Protein AF-A0A8D8RKQ0-F1 (afdb_monomer_lite)

Radius of gyration: 30.38 Å; chains: 1; bounding box: 64×42×93 Å

pLDDT: mean 73.01, std 16.48, range [39.0, 96.25]

Secondary structure (DSSP, 8-state):
--PPPPP-----PPPPPTTS--SS-------PPP-GGG--SHHHHHS--SSSS---EEETTTTEEE-SSSTTHHHHHHTTHHHH-B-SGGGTTT-S--------------SS-------HHHHHHHHHHHHHHHHHHHHHHHHHHHHTTTSSSSS--

Structure (mmCIF, N/CA/C/O backbone):
data_AF-A0A8D8RKQ0-F1
#
_entry.id   AF-A0A8D8RKQ0-F1
#
loop_
_atom_site.group_PDB
_atom_site.id
_atom_site.type_symbol
_atom_site.label_atom_id
_atom_site.label_alt_id
_atom_site.label_comp_id
_atom_site.label_asym_id
_atom_site.label_entity_id
_atom_site.label_seq_id
_atom_site.pdbx_PDB_ins_code
_atom_site.Cartn_x
_atom_site.Cartn_y
_atom_site.Cartn_z
_atom_site.occupancy
_atom_site.B_iso_or_equiv
_atom_site.auth_seq_id
_atom_site.auth_comp_id
_atom_site.auth_asym_id
_atom_site.auth_atom_id
_atom_site.pdbx_PDB_model_num
ATOM 1 N N . MET A 1 1 ? 1.746 21.746 -13.257 1.00 39.00 1 MET A N 1
ATOM 2 C CA . MET A 1 1 ? 1.370 20.745 -12.238 1.00 39.00 1 MET A CA 1
ATOM 3 C C . MET A 1 1 ? 2.654 20.321 -11.544 1.00 39.00 1 MET A C 1
ATOM 5 O O . MET A 1 1 ? 3.450 19.629 -12.160 1.00 39.00 1 MET A O 1
ATOM 9 N N . ASN A 1 2 ? 2.920 20.821 -10.335 1.00 51.00 2 ASN A N 1
ATOM 10 C CA . ASN A 1 2 ? 4.120 20.444 -9.582 1.00 51.00 2 ASN A CA 1
ATOM 11 C C . ASN A 1 2 ? 3.846 19.119 -8.867 1.00 51.00 2 ASN A C 1
ATOM 13 O O . ASN A 1 2 ? 3.091 19.096 -7.900 1.00 51.00 2 ASN A O 1
ATOM 17 N N . GLY A 1 3 ? 4.414 18.023 -9.369 1.00 53.06 3 GLY A N 1
ATOM 18 C CA . GLY A 1 3 ? 4.403 16.733 -8.684 1.00 53.06 3 GLY A CA 1
ATOM 19 C C . GLY A 1 3 ? 5.623 16.616 -7.777 1.00 53.06 3 GLY A C 1
ATOM 20 O O . GLY A 1 3 ? 6.749 16.776 -8.240 1.00 53.06 3 GLY A O 1
ATOM 21 N N . THR A 1 4 ? 5.415 16.350 -6.492 1.00 62.56 4 THR A N 1
ATOM 22 C CA . THR A 1 4 ? 6.486 15.960 -5.572 1.00 62.56 4 THR A CA 1
ATOM 23 C C . THR A 1 4 ? 6.727 14.461 -5.712 1.00 62.56 4 THR A C 1
ATOM 25 O O . THR A 1 4 ? 5.810 13.657 -5.551 1.00 62.56 4 THR A O 1
ATOM 28 N N . LEU A 1 5 ? 7.956 14.075 -6.054 1.00 58.34 5 LEU A N 1
ATOM 29 C CA . LEU A 1 5 ? 8.361 12.673 -6.088 1.00 58.34 5 LEU A CA 1
ATOM 30 C C . LEU A 1 5 ? 8.497 12.176 -4.643 1.00 58.34 5 LEU A C 1
ATOM 32 O O . LEU A 1 5 ? 9.316 12.700 -3.889 1.00 58.34 5 LEU A O 1
ATOM 36 N N . HIS A 1 6 ? 7.691 11.188 -4.261 1.00 56.62 6 HIS A N 1
ATOM 37 C CA . HIS A 1 6 ? 7.762 10.556 -2.946 1.00 56.62 6 HIS A CA 1
ATOM 38 C C . HIS A 1 6 ? 8.498 9.222 -3.068 1.00 56.62 6 HIS A C 1
ATOM 40 O O . HIS A 1 6 ? 8.084 8.339 -3.820 1.00 56.62 6 HIS A O 1
ATOM 46 N N . GLU A 1 7 ? 9.619 9.099 -2.362 1.00 65.50 7 GLU A N 1
ATOM 47 C CA . GLU A 1 7 ? 10.367 7.850 -2.258 1.00 65.50 7 GLU A CA 1
ATOM 48 C C . GLU A 1 7 ? 9.699 6.941 -1.218 1.00 65.50 7 GLU A C 1
ATOM 50 O O . GLU A 1 7 ? 9.454 7.358 -0.086 1.00 65.50 7 GLU A O 1
ATOM 55 N N . TYR A 1 8 ? 9.390 5.706 -1.613 1.00 62.81 8 TYR A N 1
ATOM 56 C CA . TYR A 1 8 ? 8.776 4.691 -0.750 1.00 62.81 8 TYR A CA 1
ATOM 57 C C . TYR A 1 8 ? 9.811 3.629 -0.317 1.00 62.81 8 TYR A C 1
ATOM 59 O O . TYR A 1 8 ? 10.989 3.727 -0.655 1.00 62.81 8 TYR A O 1
ATOM 67 N N . ASP A 1 9 ? 9.381 2.624 0.458 1.00 65.88 9 ASP A N 1
ATOM 68 C CA . ASP A 1 9 ? 10.237 1.613 1.108 1.00 65.88 9 ASP A CA 1
ATOM 69 C C . ASP A 1 9 ? 11.341 1.028 0.197 1.00 65.88 9 ASP A C 1
ATOM 71 O O . ASP A 1 9 ? 11.068 0.434 -0.850 1.00 65.88 9 ASP A O 1
ATOM 75 N N . ARG A 1 10 ? 12.604 1.124 0.642 1.00 70.69 10 ARG A N 1
ATOM 76 C CA . ARG A 1 10 ? 13.746 0.452 0.003 1.00 70.69 10 ARG A CA 1
ATOM 77 C C . ARG A 1 10 ? 13.813 -1.011 0.432 1.00 70.69 10 ARG A C 1
ATOM 79 O O . ARG A 1 10 ? 13.883 -1.320 1.619 1.00 70.69 10 ARG A O 1
ATOM 86 N N . LEU A 1 11 ? 13.882 -1.920 -0.536 1.00 67.44 11 LEU A N 1
ATOM 87 C CA . LEU A 1 11 ? 14.116 -3.342 -0.284 1.00 67.44 11 LEU A CA 1
ATOM 88 C C . LEU A 1 11 ? 15.618 -3.644 -0.334 1.00 67.44 11 LEU A C 1
ATOM 90 O O . LEU A 1 11 ? 16.287 -3.343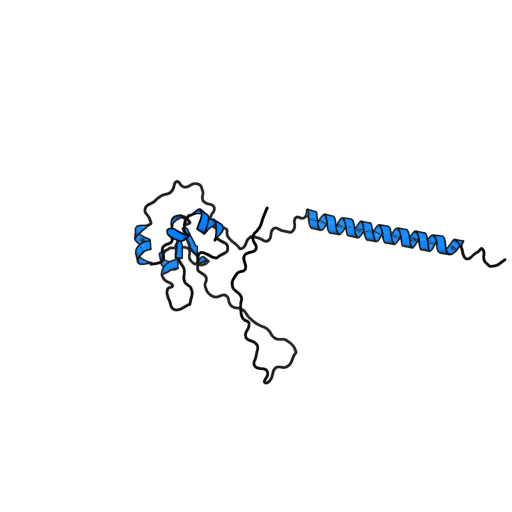 -1.323 1.00 67.44 11 LEU A O 1
ATOM 94 N N . ARG A 1 12 ? 16.158 -4.270 0.719 1.00 71.50 12 ARG A N 1
ATOM 95 C CA . ARG A 1 12 ? 17.538 -4.776 0.726 1.00 71.50 12 ARG A CA 1
ATOM 96 C C . ARG A 1 12 ? 17.544 -6.211 0.213 1.00 71.50 12 ARG A C 1
ATOM 98 O O . ARG A 1 12 ? 16.997 -7.099 0.862 1.00 71.50 12 ARG A O 1
ATOM 105 N N . VAL A 1 13 ? 18.160 -6.435 -0.942 1.00 74.06 13 VAL A N 1
ATOM 106 C CA . VAL A 1 13 ? 18.325 -7.779 -1.507 1.00 74.06 13 VAL A CA 1
ATOM 107 C C . VAL A 1 13 ? 19.516 -8.454 -0.814 1.00 74.06 13 VAL A C 1
ATOM 109 O O . VAL A 1 13 ? 20.611 -7.885 -0.841 1.00 74.06 13 VAL A O 1
ATOM 112 N N . PRO A 1 14 ? 19.345 -9.624 -0.168 1.00 67.69 14 PRO A N 1
ATOM 113 C CA . PRO A 1 14 ? 20.468 -10.371 0.387 1.00 67.69 14 PRO A CA 1
ATOM 114 C C . PRO A 1 14 ? 21.388 -10.827 -0.748 1.00 67.69 14 PRO A C 1
ATOM 116 O O . PRO A 1 14 ? 20.943 -11.482 -1.689 1.00 67.69 14 PRO A O 1
ATOM 119 N N . THR A 1 15 ? 22.668 -10.478 -0.671 1.00 67.69 15 THR A N 1
ATOM 120 C CA . THR A 1 15 ? 23.686 -11.002 -1.586 1.00 67.69 15 THR A CA 1
ATOM 121 C C . THR A 1 15 ? 24.048 -12.426 -1.158 1.00 67.69 15 THR A C 1
ATOM 123 O O . THR A 1 15 ? 24.305 -12.626 0.033 1.00 67.69 15 THR A O 1
ATOM 126 N N . PRO A 1 16 ? 24.075 -13.419 -2.066 1.00 64.19 16 PRO A N 1
ATOM 127 C CA . PRO A 1 16 ? 24.494 -14.772 -1.705 1.00 64.19 16 PRO A CA 1
ATOM 128 C C . PRO A 1 16 ? 25.938 -14.763 -1.176 1.00 64.19 16 PRO A C 1
ATOM 130 O O . PRO A 1 16 ? 26.772 -13.999 -1.667 1.00 64.19 16 PRO A O 1
ATOM 133 N N . SER A 1 17 ? 26.240 -15.597 -0.173 1.00 59.94 17 SER A N 1
ATOM 134 C CA . SER A 1 17 ? 27.614 -15.793 0.296 1.00 59.94 17 SER A CA 1
ATOM 135 C C . SER A 1 17 ? 28.446 -16.393 -0.839 1.00 59.94 17 SER A C 1
ATOM 137 O O . SER A 1 17 ? 28.063 -17.383 -1.466 1.00 59.94 17 SER A O 1
ATOM 139 N N . ALA A 1 18 ? 29.570 -15.750 -1.144 1.00 58.38 18 ALA A N 1
ATOM 140 C CA . ALA A 1 18 ? 30.406 -16.017 -2.310 1.00 58.38 18 ALA A CA 1
ATOM 141 C C . ALA A 1 18 ? 31.237 -17.311 -2.194 1.00 58.38 18 ALA A C 1
ATOM 143 O O . ALA A 1 18 ? 32.407 -17.319 -2.555 1.00 58.38 18 ALA A O 1
ATOM 144 N N . GLU A 1 19 ? 30.666 -18.405 -1.684 1.00 56.66 19 GLU A N 1
ATOM 145 C CA . GLU A 1 19 ? 31.438 -19.627 -1.438 1.00 56.66 19 GLU A CA 1
ATOM 146 C C . GLU A 1 19 ? 31.195 -20.768 -2.426 1.00 56.66 19 GLU A C 1
ATOM 148 O O . GLU A 1 19 ? 31.952 -21.726 -2.360 1.00 56.66 19 GLU A O 1
ATOM 153 N N . ARG A 1 20 ? 30.235 -20.679 -3.368 1.00 55.09 20 ARG A N 1
ATOM 154 C CA . ARG A 1 20 ? 30.073 -21.602 -4.528 1.00 55.09 20 ARG A CA 1
ATOM 155 C C . ARG A 1 20 ? 28.814 -21.259 -5.348 1.00 55.09 20 ARG A C 1
ATOM 157 O O . ARG A 1 20 ? 27.791 -21.923 -5.214 1.00 55.09 20 ARG A O 1
ATOM 164 N N . PHE A 1 21 ? 28.857 -20.255 -6.224 1.00 57.47 21 PHE A N 1
ATOM 165 C CA . PHE A 1 21 ? 27.772 -20.047 -7.195 1.00 57.47 21 PHE A CA 1
ATOM 166 C C . PHE A 1 21 ? 28.319 -19.938 -8.617 1.00 57.47 21 PHE A C 1
ATOM 168 O O . PHE A 1 21 ? 29.120 -19.064 -8.931 1.00 57.47 21 PHE A O 1
ATOM 175 N N . SER A 1 22 ? 27.885 -20.870 -9.467 1.00 61.00 22 SER A N 1
ATOM 176 C CA . SER A 1 22 ? 28.127 -20.847 -10.907 1.00 61.00 22 SER A CA 1
ATOM 177 C C . SER A 1 22 ? 27.393 -19.647 -11.520 1.00 61.00 22 SER A C 1
ATOM 179 O O . SER A 1 22 ? 26.190 -19.480 -11.316 1.00 61.00 22 SER A O 1
ATOM 181 N N . PHE A 1 23 ? 28.133 -18.800 -12.239 1.00 61.34 23 PHE A N 1
ATOM 182 C CA . PHE A 1 23 ? 27.747 -17.478 -12.759 1.00 61.34 23 PHE A CA 1
ATOM 183 C C . PHE A 1 23 ? 26.786 -17.521 -13.956 1.00 61.34 23 PHE A C 1
ATOM 185 O O . PHE A 1 23 ? 26.965 -16.772 -14.912 1.00 61.34 23 PHE A O 1
ATOM 192 N N . ILE A 1 24 ? 25.793 -18.410 -13.955 1.00 68.62 24 ILE A N 1
ATOM 193 C CA . ILE A 1 24 ? 24.932 -18.550 -15.132 1.00 68.62 24 ILE A CA 1
ATOM 194 C C . ILE A 1 24 ? 23.648 -17.732 -14.948 1.00 68.62 24 ILE A C 1
ATOM 196 O O . ILE A 1 24 ? 23.464 -16.809 -15.726 1.00 68.62 24 ILE A O 1
ATOM 200 N N . TYR A 1 25 ? 22.843 -17.906 -13.884 1.00 66.75 25 TYR A N 1
ATOM 201 C CA . TYR A 1 25 ? 21.704 -17.007 -13.586 1.00 66.75 25 TYR A CA 1
ATOM 202 C C . TYR A 1 25 ? 21.318 -17.030 -12.090 1.00 66.75 25 TYR A C 1
ATOM 204 O O . TYR A 1 25 ? 21.169 -18.107 -11.515 1.00 66.75 25 TYR A O 1
ATOM 212 N N . LEU A 1 26 ? 21.092 -15.864 -11.463 1.00 71.44 26 LEU A N 1
ATOM 213 C CA . LEU A 1 26 ? 20.513 -15.747 -10.112 1.00 71.44 26 LEU A CA 1
ATOM 214 C C . LEU A 1 26 ? 19.045 -15.316 -10.215 1.00 71.44 26 LEU A C 1
ATOM 216 O O . LEU A 1 26 ? 18.751 -14.216 -10.675 1.00 71.44 26 LEU A O 1
ATOM 220 N N . THR A 1 27 ? 18.126 -16.165 -9.752 1.00 76.56 27 THR A N 1
ATOM 221 C CA . THR A 1 27 ? 16.692 -15.838 -9.696 1.00 76.56 27 THR A CA 1
ATOM 222 C C . THR A 1 27 ? 16.304 -15.453 -8.272 1.00 76.56 27 THR A C 1
ATOM 224 O O . THR A 1 27 ? 16.452 -16.252 -7.351 1.00 76.56 27 THR A O 1
ATOM 227 N N . VAL A 1 28 ? 15.776 -14.241 -8.088 1.00 76.31 28 VAL A N 1
ATOM 228 C CA . VAL A 1 28 ? 15.260 -13.758 -6.798 1.00 76.31 28 VAL A CA 1
ATOM 229 C C . VAL A 1 28 ? 13.737 -13.689 -6.872 1.00 76.31 28 VAL A C 1
ATOM 231 O O . VAL A 1 28 ? 13.186 -12.967 -7.700 1.00 76.31 28 VAL A O 1
ATOM 234 N N . LYS A 1 29 ? 13.043 -14.431 -6.001 1.00 78.94 29 LYS A N 1
ATOM 235 C CA . LYS A 1 29 ? 11.580 -14.384 -5.882 1.00 78.94 29 LYS A CA 1
ATOM 236 C C . LYS A 1 29 ? 11.183 -13.516 -4.692 1.00 78.94 29 LYS A C 1
ATOM 238 O O . LYS A 1 29 ? 11.378 -13.902 -3.542 1.00 78.94 29 LYS A O 1
ATOM 243 N N . PHE A 1 30 ? 10.575 -12.368 -4.968 1.00 79.25 30 PHE A N 1
ATOM 244 C CA . PHE A 1 30 ? 9.970 -11.525 -3.941 1.00 79.25 30 PHE A CA 1
ATOM 245 C C . PHE A 1 30 ? 8.539 -11.995 -3.677 1.00 79.25 30 PHE A C 1
ATOM 247 O O . PHE A 1 30 ? 7.750 -12.144 -4.606 1.00 79.25 30 PHE A O 1
ATOM 254 N N . THR A 1 31 ? 8.203 -12.235 -2.410 1.00 77.44 31 THR A N 1
ATOM 255 C CA . THR A 1 31 ? 6.821 -12.497 -1.988 1.00 77.44 31 THR A CA 1
ATOM 256 C C . THR A 1 31 ? 6.355 -11.294 -1.173 1.00 77.44 31 THR A C 1
ATOM 258 O O . THR A 1 31 ? 7.028 -10.957 -0.192 1.00 77.44 31 THR A O 1
ATOM 261 N N . PRO A 1 32 ? 5.267 -10.610 -1.567 1.00 74.19 32 PRO A N 1
ATOM 262 C CA . PRO A 1 32 ? 4.781 -9.460 -0.823 1.00 74.19 32 PRO A CA 1
ATOM 263 C C . PRO A 1 32 ? 4.298 -9.905 0.559 1.00 74.19 32 PRO A C 1
ATOM 265 O O . PRO A 1 32 ? 3.683 -10.960 0.717 1.00 74.19 32 PRO A O 1
ATOM 268 N N . ARG A 1 33 ? 4.597 -9.094 1.572 1.00 73.38 33 ARG A N 1
ATOM 269 C CA . ARG A 1 33 ? 4.003 -9.251 2.901 1.00 73.38 33 ARG A CA 1
ATOM 270 C C . ARG A 1 33 ? 2.610 -8.616 2.912 1.00 73.38 33 ARG A C 1
ATOM 272 O O . ARG A 1 33 ? 2.389 -7.690 2.132 1.00 73.38 33 ARG A O 1
ATOM 279 N N . PRO A 1 34 ? 1.699 -9.078 3.787 1.00 79.94 34 PRO A N 1
ATOM 280 C CA . PRO A 1 34 ? 0.396 -8.442 3.947 1.00 79.94 34 PRO A CA 1
ATOM 281 C C . PRO A 1 34 ? 0.565 -6.951 4.257 1.00 79.94 34 PRO A C 1
ATOM 283 O O . PRO A 1 34 ? 1.469 -6.560 5.002 1.00 79.94 34 PRO A O 1
ATOM 286 N N . THR A 1 35 ? -0.301 -6.126 3.678 1.00 83.88 35 THR A N 1
ATOM 287 C CA . THR A 1 35 ? -0.300 -4.668 3.817 1.00 83.88 35 THR A CA 1
ATOM 288 C C . THR A 1 35 ? -1.596 -4.187 4.467 1.00 83.88 35 THR A C 1
ATOM 290 O O . THR A 1 35 ? -2.609 -4.878 4.463 1.00 83.88 35 THR A O 1
ATOM 293 N N . CYS A 1 36 ? -1.597 -2.976 5.033 1.00 86.88 36 CYS A N 1
ATOM 294 C CA . CYS A 1 36 ? -2.800 -2.424 5.668 1.00 86.88 36 CYS A CA 1
ATOM 295 C C . CYS A 1 36 ? -3.980 -2.289 4.687 1.00 86.88 36 CYS A C 1
ATOM 297 O O . CYS A 1 36 ? -5.129 -2.455 5.083 1.00 86.88 36 CYS A O 1
ATOM 299 N N . LEU A 1 37 ? -3.698 -2.039 3.404 1.00 86.38 37 LEU A N 1
ATOM 300 C CA . LEU A 1 37 ? -4.705 -1.810 2.361 1.00 86.38 37 LEU A CA 1
ATOM 301 C C . LEU A 1 37 ? -5.533 -3.058 2.012 1.00 86.38 37 LEU A C 1
ATOM 303 O O . LEU A 1 37 ? -6.618 -2.931 1.425 1.00 86.38 37 LEU A O 1
ATOM 307 N N . ASP A 1 38 ? -5.051 -4.240 2.405 1.00 84.44 38 ASP A N 1
ATOM 308 C CA . ASP A 1 38 ? -5.738 -5.519 2.216 1.00 84.44 38 ASP A CA 1
ATOM 309 C C . ASP A 1 38 ? -6.989 -5.627 3.108 1.00 84.44 38 ASP A C 1
ATOM 311 O O . ASP A 1 38 ? -7.929 -6.360 2.798 1.00 84.44 38 ASP A O 1
ATOM 315 N N . TYR A 1 39 ? -7.053 -4.840 4.187 1.00 86.31 39 TYR A N 1
ATOM 316 C CA . TYR A 1 39 ? -8.148 -4.866 5.150 1.00 86.31 39 TYR A CA 1
ATOM 317 C C . TYR A 1 39 ? -9.197 -3.787 4.867 1.00 86.31 39 TYR A C 1
ATOM 319 O O . TYR A 1 39 ? -8.894 -2.599 4.742 1.00 86.31 39 TYR A O 1
ATOM 327 N N . LYS A 1 40 ? -10.471 -4.196 4.814 1.00 85.62 40 LYS A N 1
ATOM 328 C CA . LYS A 1 40 ? -11.610 -3.318 4.471 1.00 85.62 40 LYS A CA 1
ATOM 329 C C . LYS A 1 40 ? -12.525 -2.973 5.643 1.00 85.62 40 LYS A C 1
ATOM 331 O O . LYS A 1 40 ? -13.553 -2.336 5.453 1.00 85.62 40 LYS A O 1
ATOM 336 N N . ASN A 1 41 ? -12.190 -3.401 6.855 1.00 86.06 41 ASN A N 1
ATOM 337 C CA . ASN A 1 41 ? -12.999 -3.115 8.033 1.00 86.06 41 ASN A CA 1
ATOM 33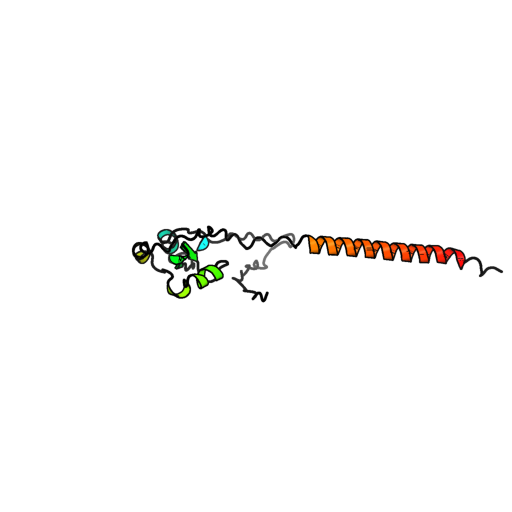8 C C . ASN A 1 41 ? -12.116 -2.798 9.244 1.00 86.06 41 ASN A C 1
ATOM 340 O O . 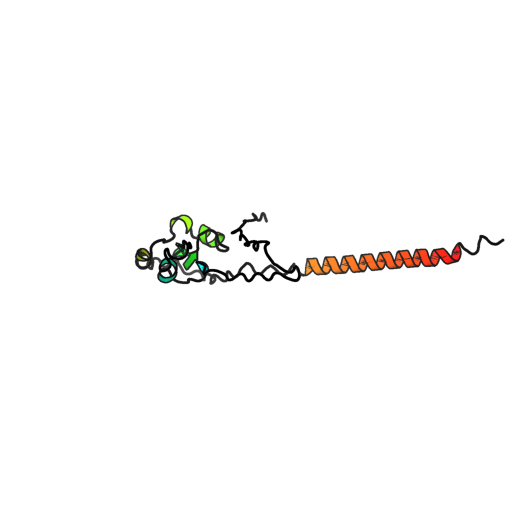ASN A 1 41 ? -11.005 -3.310 9.366 1.00 86.06 41 ASN A O 1
ATOM 344 N N . CYS A 1 42 ? -12.627 -1.958 10.147 1.00 87.88 42 CYS A N 1
ATOM 345 C CA . CYS A 1 42 ? -11.879 -1.479 11.313 1.00 87.88 42 CYS A CA 1
ATOM 346 C C . CYS A 1 42 ? -11.362 -2.625 12.191 1.00 87.88 42 CYS A C 1
ATOM 348 O O . CYS A 1 42 ? -10.211 -2.606 12.622 1.00 87.88 42 CYS A O 1
ATOM 350 N N . ALA A 1 43 ? -12.203 -3.640 12.420 1.00 86.31 43 ALA A N 1
ATOM 351 C CA . ALA A 1 43 ? -11.843 -4.790 13.235 1.00 86.31 43 ALA A CA 1
ATOM 352 C C . ALA A 1 43 ? -10.671 -5.569 12.621 1.00 86.31 43 ALA A C 1
ATOM 354 O O . ALA A 1 43 ? -9.688 -5.762 13.318 1.00 86.31 43 ALA A O 1
ATOM 355 N N . SER A 1 44 ? -10.723 -5.938 11.335 1.00 85.62 44 SER A N 1
ATOM 356 C CA . SER A 1 44 ? -9.631 -6.662 10.656 1.00 85.62 44 SER A CA 1
ATOM 357 C C . SER A 1 44 ? -8.365 -5.822 10.480 1.00 85.62 44 SER A C 1
ATOM 359 O O . SER A 1 44 ? -7.262 -6.326 10.659 1.00 85.62 44 SER A O 1
ATOM 361 N N . CYS A 1 45 ? -8.516 -4.520 10.215 1.00 88.75 45 CYS A N 1
ATOM 362 C CA . CYS A 1 45 ? -7.405 -3.573 10.105 1.00 88.75 45 CYS A CA 1
ATOM 363 C C . CYS A 1 45 ? -6.567 -3.514 11.391 1.00 88.75 45 CYS A C 1
ATOM 365 O O . CYS A 1 45 ? -5.346 -3.377 11.343 1.00 88.75 45 CYS A O 1
ATOM 367 N N . LEU A 1 46 ? -7.234 -3.610 12.546 1.00 87.50 46 LEU A N 1
ATOM 368 C CA . LEU A 1 46 ? -6.625 -3.466 13.869 1.00 87.50 46 LEU A CA 1
ATOM 369 C C . LEU A 1 46 ? -6.517 -4.790 14.640 1.00 87.50 46 LEU A C 1
ATOM 371 O O . LEU A 1 46 ? -5.943 -4.807 15.727 1.00 87.50 46 LEU A O 1
ATOM 375 N N . SER A 1 47 ? -7.053 -5.893 14.105 1.00 78.50 47 SER A N 1
ATOM 376 C CA . SER A 1 47 ? -6.892 -7.247 14.658 1.00 78.50 47 SER A CA 1
ATOM 377 C C . SER A 1 47 ? -5.534 -7.844 14.333 1.00 78.50 47 SER A C 1
ATOM 379 O O . SER A 1 47 ? -5.211 -8.909 14.847 1.00 78.50 47 SER A O 1
ATOM 381 N N . TYR A 1 48 ? -4.741 -7.159 13.508 1.00 67.75 48 TYR A N 1
ATOM 382 C CA . TYR A 1 48 ? -3.391 -7.554 13.140 1.00 67.75 48 TYR A CA 1
ATOM 383 C C . TYR A 1 48 ? -2.309 -6.762 13.913 1.00 67.75 48 TYR A C 1
ATOM 385 O O . TYR A 1 48 ? -1.510 -6.068 13.285 1.00 67.75 48 TYR A O 1
ATOM 393 N N . PRO A 1 49 ? -2.238 -6.795 15.266 1.00 60.88 49 PRO A N 1
ATOM 394 C CA . PRO A 1 49 ? -1.115 -6.206 15.972 1.00 60.88 49 PRO A CA 1
ATOM 395 C C . PRO A 1 49 ? -0.003 -7.243 16.235 1.00 60.88 49 PRO A C 1
ATOM 397 O O . PRO A 1 49 ? -0.238 -8.366 16.681 1.00 60.88 49 PRO A O 1
ATOM 400 N N . SER A 1 50 ? 1.237 -6.791 16.035 1.00 49.75 50 SER A N 1
ATOM 401 C CA . SER A 1 50 ? 2.450 -7.197 16.773 1.00 49.75 50 SER A CA 1
ATOM 402 C C . SER A 1 50 ? 3.303 -8.372 16.276 1.00 49.75 50 SER A C 1
ATOM 404 O O . SER A 1 50 ? 4.481 -8.396 16.618 1.00 49.75 50 SER A O 1
ATOM 406 N N . THR A 1 51 ? 2.807 -9.331 15.486 1.00 49.56 51 THR A N 1
ATOM 407 C CA . THR A 1 51 ? 3.652 -10.476 15.040 1.00 49.56 51 THR A CA 1
ATOM 408 C C . THR A 1 51 ? 4.415 -10.201 13.742 1.00 49.56 51 THR A C 1
ATOM 410 O O . THR A 1 51 ? 5.510 -10.713 13.519 1.00 49.56 51 THR A O 1
ATOM 413 N N . SER A 1 52 ? 3.855 -9.350 12.887 1.00 58.66 52 SER A N 1
ATOM 414 C CA . SER A 1 52 ? 4.529 -8.723 11.752 1.00 58.66 52 SER A CA 1
ATOM 415 C C . SER A 1 52 ? 4.772 -7.267 12.123 1.00 58.66 52 SER A C 1
ATOM 417 O O . SER A 1 52 ? 3.853 -6.656 12.652 1.00 58.66 52 SER A O 1
ATOM 419 N N . ASN A 1 53 ? 5.945 -6.695 11.845 1.00 66.50 53 ASN A N 1
ATOM 420 C CA . ASN A 1 53 ? 6.278 -5.269 12.035 1.00 66.50 53 ASN A CA 1
ATOM 421 C C . ASN A 1 53 ? 5.409 -4.304 11.176 1.00 66.50 53 ASN A C 1
ATOM 423 O O . ASN A 1 53 ? 5.930 -3.434 10.485 1.00 66.50 53 ASN A O 1
ATOM 427 N N . LEU A 1 54 ? 4.091 -4.503 11.148 1.00 77.25 54 LEU A N 1
ATOM 428 C CA . LEU A 1 54 ? 3.096 -3.819 10.343 1.00 77.25 54 LEU A CA 1
ATOM 429 C C . LEU A 1 54 ? 2.171 -3.053 11.293 1.00 77.25 54 LEU A C 1
ATOM 431 O O . LEU A 1 54 ? 1.354 -3.643 11.995 1.00 77.25 54 LEU A O 1
ATOM 435 N N . THR A 1 55 ? 2.318 -1.732 11.317 1.00 84.19 55 THR A N 1
ATOM 436 C CA . THR A 1 55 ? 1.546 -0.842 12.190 1.00 84.19 55 THR A CA 1
ATOM 437 C C . THR A 1 55 ? 0.458 -0.157 11.369 1.00 84.19 55 THR A C 1
ATOM 439 O O . THR A 1 55 ? 0.719 0.838 10.694 1.00 84.19 55 THR A O 1
ATOM 442 N N . CYS A 1 56 ? -0.759 -0.699 11.401 1.00 88.62 56 CYS A N 1
ATOM 443 C CA . CYS A 1 56 ? -1.896 -0.153 10.660 1.00 88.62 56 CYS A CA 1
ATOM 444 C C . CYS A 1 56 ? -2.755 0.775 11.518 1.00 88.62 56 CYS A C 1
ATOM 446 O O . CYS A 1 56 ? -2.834 0.644 12.739 1.00 88.62 56 CYS A O 1
ATOM 448 N N . SER A 1 57 ? -3.413 1.727 10.862 1.00 91.06 57 SER A N 1
ATOM 449 C CA . SER A 1 57 ? -4.421 2.597 11.458 1.00 91.06 57 SER A CA 1
ATOM 450 C C . SER A 1 57 ? -5.668 2.607 10.576 1.00 91.06 57 SER A C 1
ATOM 452 O O . SER A 1 57 ? -5.590 2.530 9.350 1.00 91.06 57 SER A O 1
ATOM 454 N N . TRP A 1 58 ? -6.834 2.709 11.197 1.00 91.69 58 TRP A N 1
ATOM 455 C CA . TRP A 1 58 ? -8.113 2.764 10.503 1.00 91.69 58 TRP A CA 1
ATOM 456 C C . TRP A 1 58 ? -8.631 4.196 10.456 1.00 91.69 58 TRP A C 1
ATOM 458 O O . TRP A 1 58 ? -8.764 4.825 11.502 1.00 91.69 58 TRP A O 1
ATOM 468 N N . CYS A 1 59 ? -8.984 4.703 9.277 1.00 92.44 59 CYS A N 1
ATOM 469 C CA . CYS A 1 59 ? -9.668 5.982 9.148 1.00 92.44 59 CYS A CA 1
ATOM 470 C C . CYS A 1 59 ? -11.172 5.784 8.906 1.00 92.44 59 CYS A C 1
ATOM 472 O O . CYS A 1 59 ? -11.561 5.391 7.803 1.00 92.44 59 CYS A O 1
ATOM 474 N N . PRO A 1 60 ? -12.038 6.106 9.885 1.00 87.94 60 PRO A N 1
ATOM 475 C CA . PRO A 1 60 ? -13.489 5.978 9.740 1.00 87.94 60 PRO A CA 1
ATOM 476 C C . PRO A 1 60 ? -14.054 6.914 8.672 1.00 87.94 60 PRO A C 1
ATOM 478 O O . PRO A 1 60 ? -14.880 6.499 7.868 1.00 87.94 60 PRO A O 1
ATOM 481 N N . SER A 1 61 ? -13.557 8.155 8.622 1.00 86.06 61 SER A N 1
ATOM 482 C CA . SER A 1 61 ? -14.013 9.189 7.684 1.00 86.06 61 SER A CA 1
ATOM 483 C C . SER A 1 61 ? -13.773 8.819 6.218 1.00 86.06 61 SER A C 1
ATOM 485 O O . SER A 1 61 ? -14.548 9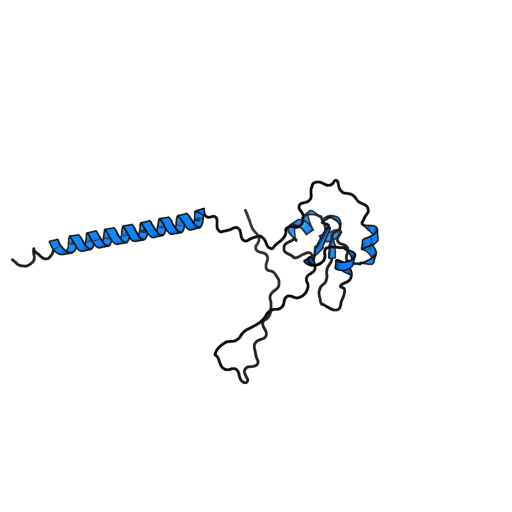.214 5.353 1.00 86.06 61 SER A O 1
ATOM 487 N N . ALA A 1 62 ? -12.719 8.045 5.943 1.00 86.38 62 ALA A N 1
ATOM 488 C CA . ALA A 1 62 ? -12.373 7.564 4.606 1.00 86.38 62 ALA A CA 1
ATOM 489 C C . ALA A 1 62 ? -12.762 6.093 4.364 1.00 86.38 62 ALA A C 1
ATOM 491 O O . ALA A 1 62 ? -12.621 5.617 3.241 1.00 86.38 62 ALA A O 1
ATOM 492 N N . ASN A 1 63 ? -13.231 5.378 5.396 1.00 87.81 63 ASN A N 1
ATOM 493 C CA . ASN A 1 63 ? -13.452 3.928 5.385 1.00 87.81 63 ASN A CA 1
ATOM 494 C C . ASN A 1 63 ? -12.230 3.143 4.852 1.00 87.81 63 ASN A C 1
ATOM 496 O O . ASN A 1 63 ? -12.355 2.274 3.990 1.00 87.81 63 ASN A O 1
ATOM 500 N N . LEU A 1 64 ? -11.031 3.509 5.321 1.00 88.81 64 LEU A N 1
ATOM 501 C CA . LEU A 1 64 ? -9.749 3.065 4.764 1.00 88.81 64 LEU A CA 1
ATOM 502 C C . LEU A 1 64 ? -8.793 2.597 5.869 1.00 88.81 64 LEU A C 1
ATOM 504 O O . LEU A 1 64 ? -8.584 3.310 6.852 1.00 88.81 64 LEU A O 1
ATOM 508 N N . CYS A 1 65 ? -8.165 1.435 5.679 1.00 90.31 65 CYS A N 1
ATOM 509 C CA . CYS A 1 65 ? -7.055 0.960 6.507 1.00 90.31 65 CYS A CA 1
ATOM 510 C C . CYS A 1 65 ? -5.722 1.323 5.848 1.00 90.31 65 CYS A C 1
ATOM 512 O O . CYS A 1 65 ? -5.497 0.971 4.695 1.00 90.31 65 CYS A O 1
ATOM 514 N N . SER A 1 66 ? -4.836 2.022 6.555 1.00 89.94 66 SER A N 1
ATOM 515 C CA . SER A 1 66 ? -3.570 2.497 5.988 1.00 89.94 66 SER A CA 1
ATOM 516 C C . SER A 1 66 ? -2.511 2.720 7.072 1.00 89.94 66 SER A C 1
ATOM 518 O O . SER A 1 66 ? -2.820 2.853 8.258 1.00 89.94 66 SER A O 1
ATOM 520 N N . LYS A 1 67 ? -1.239 2.764 6.656 1.00 85.69 67 LYS A N 1
ATOM 521 C CA . LYS A 1 67 ? -0.116 3.223 7.490 1.00 85.69 67 LYS A CA 1
ATOM 522 C C . LYS A 1 67 ? 0.054 4.754 7.494 1.00 85.69 67 LYS A C 1
ATOM 524 O O . LYS A 1 67 ? 0.916 5.258 8.202 1.00 85.69 67 LYS A O 1
ATOM 529 N N . GLY A 1 68 ? -0.736 5.486 6.702 1.00 82.56 68 GLY A N 1
ATOM 530 C CA . GLY A 1 68 ? -0.675 6.947 6.537 1.00 82.56 68 GLY A CA 1
ATOM 531 C C . GLY A 1 68 ? 0.336 7.437 5.492 1.00 82.56 68 GLY A C 1
A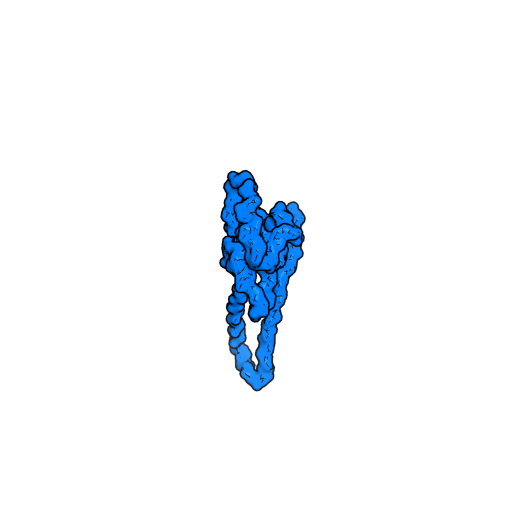TOM 532 O O . GLY A 1 68 ? 0.261 8.582 5.061 1.00 82.56 68 GLY A O 1
ATOM 533 N N . GLU A 1 69 ? 1.241 6.567 5.037 1.00 79.19 69 GLU A N 1
ATOM 534 C CA . GLU A 1 69 ? 2.285 6.868 4.044 1.00 79.19 69 GLU A CA 1
ATOM 535 C C . GLU A 1 69 ? 2.245 5.857 2.884 1.00 79.19 69 GLU A C 1
ATOM 537 O O . GLU A 1 69 ? 3.232 5.207 2.544 1.00 79.19 69 GLU A O 1
ATOM 542 N N . ASP A 1 70 ? 1.059 5.628 2.328 1.00 79.62 70 ASP A N 1
ATOM 543 C CA . ASP A 1 70 ? 0.857 4.786 1.147 1.00 79.62 70 ASP A CA 1
ATOM 544 C C . ASP A 1 70 ? 0.298 5.599 -0.030 1.00 79.62 70 ASP A C 1
ATOM 546 O O . ASP A 1 70 ? 0.154 6.822 0.047 1.00 79.62 70 ASP A O 1
ATOM 550 N N . TRP A 1 71 ? -0.016 4.930 -1.145 1.00 82.50 71 TRP A N 1
ATOM 551 C CA . TRP A 1 71 ? -0.589 5.573 -2.336 1.00 82.50 71 TRP A CA 1
ATOM 552 C C . TRP A 1 71 ? -1.849 6.400 -2.039 1.00 82.50 71 TRP A C 1
ATOM 554 O O . TRP A 1 71 ? -2.159 7.335 -2.776 1.00 82.50 71 TRP A O 1
ATOM 564 N N . TYR A 1 72 ? -2.555 6.102 -0.944 1.00 85.12 72 TYR A N 1
ATOM 565 C CA . TYR A 1 72 ? -3.776 6.783 -0.533 1.00 85.12 72 TYR A CA 1
ATOM 566 C C . TYR A 1 72 ? -3.536 7.945 0.438 1.00 85.12 72 TYR A C 1
ATOM 568 O O . TYR A 1 72 ? -4.505 8.554 0.904 1.00 85.12 72 TYR A O 1
ATOM 576 N N . ARG A 1 73 ? -2.278 8.333 0.691 1.00 86.38 73 ARG A N 1
ATOM 577 C CA . ARG A 1 73 ? -1.920 9.501 1.511 1.00 86.38 73 ARG A CA 1
ATOM 578 C C . ARG A 1 73 ? -2.704 10.778 1.162 1.00 86.38 73 ARG A C 1
ATOM 580 O O . ARG A 1 73 ? -3.151 11.448 2.091 1.00 86.38 73 ARG A O 1
ATOM 587 N N . PRO A 1 74 ? -2.979 11.127 -0.114 1.00 87.06 74 PRO A N 1
ATOM 588 C CA . PRO A 1 74 ? -3.799 12.303 -0.420 1.00 87.06 74 PRO A CA 1
ATOM 589 C C . PRO A 1 74 ? -5.225 12.219 0.151 1.00 87.06 74 PRO A C 1
ATOM 591 O O . PRO A 1 74 ? -5.748 13.202 0.675 1.00 87.06 74 PRO A O 1
ATOM 594 N N . ILE A 1 75 ? -5.854 11.042 0.083 1.00 86.62 75 ILE A N 1
ATOM 595 C CA . ILE A 1 75 ? -7.203 10.795 0.620 1.00 86.62 75 ILE A CA 1
ATOM 596 C C . ILE A 1 75 ? -7.164 10.752 2.148 1.00 86.62 75 ILE A C 1
ATOM 598 O O . ILE A 1 75 ? -8.073 11.268 2.800 1.00 86.62 75 ILE A O 1
ATOM 602 N N . TRP A 1 76 ? -6.103 10.177 2.708 1.00 88.00 76 TRP A N 1
ATOM 603 C CA . TRP A 1 76 ? -5.849 10.120 4.141 1.00 88.00 76 TRP A CA 1
ATOM 604 C C . TRP A 1 76 ? -5.765 11.523 4.762 1.00 88.00 76 TRP A C 1
ATOM 606 O O . TRP A 1 76 ? -6.542 11.854 5.660 1.00 88.00 76 TRP A O 1
ATOM 616 N N . VAL A 1 77 ? -4.913 12.391 4.208 1.00 89.88 77 VAL A N 1
ATOM 617 C CA . VAL A 1 77 ? -4.746 13.781 4.664 1.00 89.88 77 VAL A CA 1
ATOM 618 C C . VAL A 1 77 ? -6.032 14.587 4.450 1.00 89.88 77 VAL A C 1
ATOM 620 O O . VAL A 1 77 ? -6.486 15.287 5.355 1.00 89.88 77 VAL A O 1
ATOM 623 N N . LYS A 1 78 ? -6.689 14.449 3.285 1.00 89.62 78 LYS A N 1
ATOM 624 C CA . LYS A 1 78 ? -7.957 15.143 2.975 1.00 89.62 78 LYS A CA 1
ATOM 625 C C . LYS A 1 78 ? -9.068 14.838 3.986 1.00 89.62 78 LYS A C 1
ATOM 627 O O . LYS A 1 78 ? -9.922 15.689 4.226 1.00 89.62 78 LYS A O 1
ATOM 632 N N . ASN A 1 79 ? -9.070 13.638 4.562 1.00 88.50 79 ASN A N 1
ATOM 633 C CA . ASN A 1 79 ? -10.052 13.211 5.558 1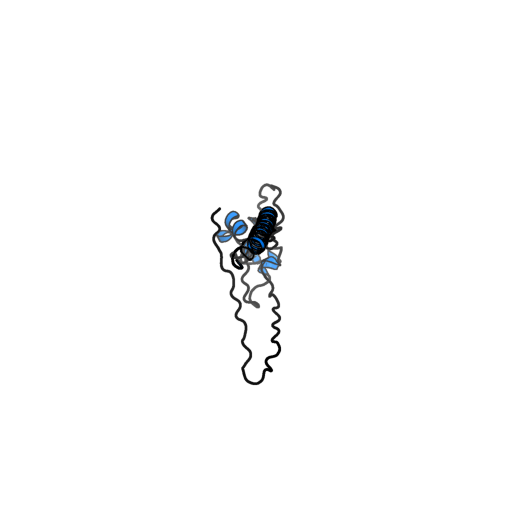.00 88.50 79 ASN A CA 1
ATOM 634 C C . ASN A 1 79 ? -9.574 13.396 7.008 1.00 88.50 79 ASN A C 1
ATOM 636 O O . ASN A 1 79 ? -10.198 12.855 7.917 1.00 88.50 79 ASN A O 1
ATOM 640 N N . ASN A 1 80 ? -8.502 14.169 7.230 1.00 88.88 80 ASN A N 1
ATOM 641 C CA . ASN A 1 80 ? -7.941 14.475 8.551 1.00 88.88 80 ASN A CA 1
ATOM 642 C C . ASN A 1 80 ? -7.546 13.216 9.355 1.00 88.88 80 ASN A C 1
ATOM 644 O O . ASN A 1 80 ? -7.492 13.224 10.589 1.00 88.88 80 ASN A O 1
ATOM 648 N N . CYS A 1 81 ? -7.250 12.121 8.648 1.00 90.31 81 CYS A N 1
ATOM 649 C CA . CYS A 1 81 ? -6.960 10.825 9.249 1.00 90.31 81 CYS A CA 1
ATOM 650 C C . CYS A 1 81 ? -5.633 10.829 10.030 1.00 90.31 81 CYS A C 1
ATOM 652 O O . CYS A 1 81 ? -5.454 10.010 10.924 1.00 90.31 81 CYS A O 1
ATOM 654 N N . ASP A 1 82 ? -4.731 11.782 9.781 1.00 88.88 82 ASP A N 1
ATOM 655 C CA . ASP A 1 82 ? -3.485 11.945 10.549 1.00 88.88 82 ASP A CA 1
ATOM 656 C C . ASP A 1 82 ? -3.733 12.169 12.049 1.00 88.88 82 ASP A C 1
ATOM 658 O O . ASP A 1 82 ? -2.904 11.811 12.887 1.00 88.88 82 ASP A O 1
ATOM 662 N N . LYS A 1 83 ? -4.892 12.748 12.386 1.00 86.69 83 LYS A N 1
ATOM 663 C CA . LYS A 1 83 ? -5.305 13.059 13.761 1.00 86.69 83 LYS A CA 1
ATOM 664 C C . LYS A 1 83 ? -6.403 12.129 14.264 1.00 86.69 83 LYS A C 1
ATOM 666 O O . LYS A 1 83 ? -6.409 11.773 15.438 1.00 86.69 83 LYS A O 1
ATOM 671 N N . GLU A 1 84 ? -7.329 11.749 13.385 1.00 87.31 84 GLU A N 1
ATOM 672 C CA . GLU A 1 84 ? -8.565 11.045 13.755 1.00 87.31 84 GLU A CA 1
ATOM 673 C C . GLU A 1 84 ? -8.522 9.528 13.511 1.00 87.31 84 GLU A C 1
ATOM 675 O O . GLU A 1 84 ? -9.489 8.828 13.819 1.00 87.31 84 GLU A O 1
ATOM 680 N N . ALA A 1 85 ? -7.422 8.988 12.973 1.00 89.56 85 ALA A N 1
ATOM 681 C CA . ALA A 1 85 ? -7.325 7.554 12.735 1.00 89.56 85 ALA A CA 1
ATOM 682 C C . ALA A 1 85 ? -7.297 6.739 14.037 1.00 89.56 85 ALA A C 1
ATOM 684 O O . ALA A 1 85 ? -6.599 7.033 15.012 1.00 89.56 85 ALA A O 1
ATOM 685 N N . ILE A 1 86 ? -8.044 5.643 14.012 1.00 90.12 86 ILE A N 1
ATOM 686 C CA . ILE A 1 86 ? -8.160 4.679 15.089 1.00 90.12 86 ILE A CA 1
ATOM 687 C C . ILE A 1 86 ? -6.978 3.713 15.028 1.00 90.12 86 ILE A C 1
ATOM 689 O O . ILE A 1 86 ? -6.728 3.083 14.005 1.00 90.12 86 ILE A O 1
ATOM 693 N N . LYS A 1 87 ? -6.283 3.558 16.157 1.00 88.12 87 LYS A N 1
ATOM 694 C CA . LYS A 1 87 ? -5.122 2.659 16.299 1.00 88.12 87 LYS A CA 1
ATOM 695 C C . LYS A 1 87 ? -5.394 1.435 17.177 1.00 88.12 87 LYS A C 1
ATOM 697 O O . LYS A 1 87 ? -4.577 0.528 17.242 1.00 88.12 87 LYS A O 1
ATOM 702 N N . LYS A 1 88 ? -6.523 1.420 17.894 1.00 84.50 88 LYS A N 1
ATOM 703 C CA . LYS A 1 88 ? -6.912 0.345 18.818 1.00 84.50 88 LYS A CA 1
ATOM 704 C C . LYS A 1 88 ? -8.256 -0.241 18.400 1.00 84.50 88 LYS A C 1
ATOM 706 O O . LYS A 1 88 ? -9.226 0.502 18.259 1.00 84.50 88 LYS A O 1
ATOM 711 N N . SER A 1 89 ? -8.324 -1.563 18.260 1.00 81.62 89 SER A N 1
ATOM 712 C CA . SER A 1 89 ? -9.531 -2.298 17.843 1.00 81.62 89 SER A CA 1
ATOM 713 C C . SER A 1 89 ? -10.752 -2.022 18.733 1.00 81.62 89 SER A C 1
ATOM 715 O O . SER A 1 89 ? -11.874 -1.932 18.244 1.00 81.62 89 SER A O 1
ATOM 717 N N . GLN A 1 90 ? -10.535 -1.784 20.029 1.00 80.88 90 GLN A N 1
ATOM 718 C CA . GLN A 1 90 ? -11.574 -1.446 21.017 1.00 80.88 90 GLN A CA 1
ATOM 719 C C . GLN A 1 90 ? -12.353 -0.160 20.689 1.00 80.88 90 GLN A C 1
ATOM 721 O O . GLN A 1 90 ? -13.463 0.032 21.180 1.00 80.88 90 GLN A O 1
ATOM 726 N N . SER A 1 91 ? -11.788 0.726 19.868 1.00 82.06 91 SER A N 1
ATOM 727 C CA . SER A 1 91 ? -12.430 1.979 19.466 1.00 82.06 91 SER A CA 1
ATOM 728 C C . SER A 1 91 ? -13.280 1.838 18.198 1.00 82.06 91 SER A C 1
ATOM 730 O O . SER A 1 91 ? -14.045 2.747 17.887 1.00 82.06 91 SER A O 1
ATOM 732 N N . CYS A 1 92 ? -13.216 0.702 17.491 1.00 81.81 92 CYS A N 1
ATOM 733 C CA . CYS A 1 92 ? -13.982 0.464 16.263 1.00 81.81 92 CYS A CA 1
ATOM 734 C C . CYS A 1 92 ? -15.503 0.483 16.470 1.00 81.81 92 CYS A C 1
ATOM 736 O O . CYS A 1 92 ? -16.243 0.853 15.563 1.00 81.81 92 CYS A O 1
ATOM 738 N N . SER A 1 93 ? -15.980 0.116 17.661 1.00 70.69 93 SER A N 1
ATOM 739 C CA . SER A 1 93 ? -17.407 0.111 18.007 1.00 70.69 93 SER A CA 1
ATOM 740 C C . SER A 1 93 ? -17.966 1.503 18.315 1.00 70.69 93 SER A C 1
ATOM 742 O O . SER A 1 93 ? -19.178 1.694 18.281 1.00 70.69 93 SER A O 1
ATOM 744 N N . LYS A 1 94 ? -17.107 2.495 18.588 1.00 58.94 94 LYS A N 1
ATOM 745 C CA . LYS A 1 94 ? -17.526 3.841 19.013 1.00 58.94 94 LYS A CA 1
ATOM 746 C C . LYS A 1 94 ? -17.748 4.815 17.855 1.00 58.94 94 LYS A C 1
ATOM 748 O O . LYS A 1 94 ? -18.328 5.874 18.065 1.00 58.94 94 LYS A O 1
ATOM 753 N N . THR A 1 95 ? -17.310 4.476 16.641 1.00 56.19 95 THR A N 1
ATOM 754 C CA . THR A 1 95 ? -17.250 5.433 15.519 1.00 56.19 95 THR A CA 1
ATOM 755 C C . THR A 1 95 ? -18.240 5.146 14.386 1.00 56.19 95 THR A C 1
ATOM 757 O O . THR A 1 95 ? -18.295 5.899 13.422 1.00 56.19 95 THR A O 1
ATOM 760 N N . MET A 1 96 ? -19.119 4.148 14.530 1.00 53.75 96 MET A N 1
ATOM 761 C CA . MET A 1 96 ? -20.239 3.910 13.596 1.00 53.75 96 MET A CA 1
ATOM 762 C C . MET A 1 96 ? -21.334 5.002 13.643 1.00 53.75 96 MET A C 1
ATOM 764 O O . MET A 1 96 ? -22.369 4.878 12.998 1.00 53.75 96 MET A O 1
ATOM 768 N N . LEU A 1 97 ? -21.120 6.093 14.386 1.00 49.94 97 LEU A N 1
ATOM 769 C CA . LEU A 1 97 ? -22.087 7.166 14.617 1.00 49.94 97 LEU A CA 1
ATOM 770 C C . LEU A 1 97 ? -21.565 8.520 14.122 1.00 49.94 97 LEU A C 1
ATOM 772 O O . LEU A 1 97 ? -21.463 9.485 14.875 1.00 49.94 97 LEU A O 1
ATOM 776 N N . LYS A 1 98 ? -21.270 8.631 12.828 1.00 46.66 98 LYS A N 1
ATOM 777 C CA . LYS A 1 98 ? -21.593 9.877 12.126 1.00 46.66 98 LYS A CA 1
ATOM 778 C C . LYS A 1 98 ? -21.851 9.570 10.654 1.00 46.66 98 LYS A C 1
ATOM 780 O O . LYS A 1 98 ? -20.895 9.427 9.895 1.00 46.66 98 LYS A O 1
ATOM 785 N N . PRO A 1 99 ? -23.121 9.476 10.224 1.00 45.34 99 PRO A N 1
ATOM 786 C CA . PRO A 1 99 ? -23.421 9.491 8.807 1.00 45.34 99 PRO A CA 1
ATOM 787 C C . PRO A 1 99 ? -23.017 10.874 8.301 1.00 45.34 99 PRO A C 1
ATOM 789 O O . PRO A 1 99 ? -23.689 11.877 8.556 1.00 45.34 99 PRO A O 1
ATOM 792 N N . ARG A 1 100 ? -21.871 10.966 7.627 1.00 54.81 100 ARG A N 1
ATOM 793 C CA . ARG A 1 100 ? -21.610 12.117 6.770 1.00 54.81 100 ARG A CA 1
ATOM 794 C C . ARG A 1 100 ? -22.523 11.954 5.564 1.00 54.81 100 ARG A C 1
ATOM 796 O O . ARG A 1 100 ? -22.596 10.861 5.015 1.00 54.81 100 ARG A O 1
ATOM 803 N N . ARG A 1 101 ? -23.225 13.032 5.195 1.00 46.03 101 ARG A N 1
ATOM 804 C CA . ARG A 1 101 ? -24.032 13.125 3.971 1.00 46.03 101 ARG A CA 1
ATOM 805 C C . ARG A 1 101 ? -23.298 12.406 2.842 1.00 46.03 101 ARG A C 1
ATOM 807 O O . ARG A 1 101 ? -22.210 12.833 2.462 1.00 46.03 101 ARG A O 1
ATOM 814 N N . THR A 1 102 ? -23.884 11.305 2.389 1.00 44.16 102 THR A N 1
ATOM 815 C CA . THR A 1 102 ? -23.372 10.460 1.321 1.00 44.16 102 THR A CA 1
ATOM 816 C C . THR A 1 102 ? -23.440 11.251 0.023 1.00 44.16 102 THR A C 1
ATOM 818 O O . THR A 1 102 ? -24.389 11.147 -0.745 1.00 44.16 102 THR A O 1
ATOM 821 N N . THR A 1 103 ? -22.439 12.086 -0.234 1.00 51.00 103 THR A N 1
ATOM 822 C CA . THR A 1 103 ? -21.997 12.251 -1.615 1.00 51.00 103 THR A CA 1
ATOM 823 C C . THR A 1 103 ? -21.559 10.856 -2.065 1.00 51.00 103 THR A C 1
ATOM 825 O O . THR A 1 103 ? -20.939 10.170 -1.247 1.00 51.00 103 THR A O 1
ATOM 828 N N . PRO A 1 104 ? -21.880 10.394 -3.287 1.00 44.25 104 PRO A N 1
ATOM 829 C CA . PRO A 1 104 ? -21.381 9.122 -3.793 1.00 44.25 104 PRO A CA 1
ATOM 830 C C . PRO A 1 104 ? -19.859 9.156 -3.684 1.00 44.25 104 PRO A C 1
ATOM 832 O O . PRO A 1 104 ? -19.183 9.867 -4.427 1.00 44.25 104 PRO A O 1
ATOM 835 N N . GLN A 1 105 ? -19.329 8.502 -2.657 1.00 44.53 105 GLN A N 1
ATOM 836 C CA . GLN A 1 105 ? -17.902 8.417 -2.460 1.00 44.53 105 GLN A CA 1
ATOM 837 C C . GLN A 1 105 ? -17.471 7.377 -3.481 1.00 44.53 105 GLN A C 1
ATOM 839 O O . GLN A 1 105 ? -17.993 6.260 -3.419 1.00 44.53 105 GLN A O 1
ATOM 844 N N . PRO A 1 106 ? -16.607 7.724 -4.451 1.00 44.81 106 PRO A N 1
ATOM 845 C CA . PRO A 1 106 ? -16.022 6.692 -5.275 1.00 44.81 106 PRO A CA 1
ATOM 846 C C . PRO A 1 106 ? -15.439 5.670 -4.306 1.00 44.81 106 PRO A C 1
ATOM 848 O O . PRO A 1 106 ? -14.750 6.029 -3.342 1.00 44.81 106 PRO A O 1
ATOM 851 N N . GLU A 1 107 ? -15.793 4.407 -4.523 1.00 45.91 107 GLU A N 1
ATOM 852 C CA . GLU A 1 107 ? -15.063 3.283 -3.963 1.00 45.91 107 GLU A CA 1
ATOM 853 C C . GLU A 1 107 ? -13.567 3.610 -4.071 1.00 45.91 107 GLU A C 1
ATOM 855 O O . GLU A 1 107 ? -13.168 4.274 -5.035 1.00 45.91 107 GLU A O 1
ATOM 860 N N . PRO A 1 108 ? -12.721 3.263 -3.089 1.00 53.91 108 PRO A N 1
ATOM 861 C CA . PRO A 1 108 ? -11.291 3.442 -3.238 1.00 53.91 108 PRO A CA 1
ATOM 862 C C . PRO A 1 108 ? -10.793 2.472 -4.318 1.00 53.91 108 PRO A C 1
ATOM 864 O O . PRO A 1 108 ? -10.099 1.505 -4.019 1.00 53.91 108 PRO A O 1
ATOM 867 N N . THR A 1 109 ? -11.085 2.772 -5.585 1.00 43.06 109 THR A N 1
ATOM 868 C CA . THR A 1 109 ? -10.495 2.249 -6.815 1.00 43.06 109 THR A CA 1
ATOM 869 C C . THR A 1 109 ? -9.052 2.745 -6.913 1.00 43.06 109 THR A C 1
ATOM 871 O O . THR A 1 109 ? -8.589 3.209 -7.944 1.00 43.06 109 THR A O 1
ATOM 874 N N . GLY A 1 110 ? -8.324 2.711 -5.801 1.00 46.34 110 GLY A N 1
ATOM 875 C CA . GLY A 1 110 ? -6.885 2.885 -5.779 1.00 46.34 110 GLY A CA 1
ATOM 876 C C . GLY A 1 110 ? -6.250 1.522 -5.987 1.00 46.34 110 GLY A C 1
ATOM 877 O O . GLY A 1 110 ? -5.570 0.963 -5.130 1.00 46.34 110 GLY A O 1
ATOM 878 N N . GLY A 1 111 ? -6.402 1.028 -7.211 1.00 51.28 111 GLY A N 1
ATOM 879 C CA . GLY A 1 111 ? -5.211 0.438 -7.791 1.00 51.28 111 GLY A CA 1
ATOM 880 C C . GLY A 1 111 ? -4.059 1.457 -7.696 1.00 51.28 111 GLY A C 1
ATOM 881 O O . GLY A 1 111 ? -4.305 2.664 -7.551 1.00 51.28 111 GLY A O 1
ATOM 882 N N . PRO A 1 112 ? -2.798 1.008 -7.800 1.00 53.12 112 PRO A N 1
ATOM 883 C CA . PRO A 1 112 ? -1.714 1.925 -8.142 1.00 53.12 112 PRO A CA 1
ATOM 884 C C . PRO A 1 112 ? -2.209 2.823 -9.284 1.00 53.12 112 PRO A C 1
ATOM 886 O O . PRO A 1 112 ? -2.949 2.295 -10.122 1.00 53.12 112 PRO A O 1
ATOM 889 N N . PRO A 1 113 ? -1.879 4.132 -9.325 1.00 45.78 113 PRO A N 1
ATOM 890 C CA . PRO A 1 113 ? -2.298 4.977 -10.435 1.00 45.78 113 PRO A CA 1
ATOM 891 C C . PRO A 1 113 ? -1.989 4.204 -11.706 1.00 45.78 113 PRO A C 1
ATOM 893 O O . PRO A 1 113 ? -0.827 3.855 -11.935 1.00 45.78 113 PRO A O 1
ATOM 896 N N . THR A 1 114 ? -3.037 3.824 -12.449 1.00 47.91 114 THR A N 1
ATOM 897 C CA . THR A 1 114 ? -2.871 3.183 -13.745 1.00 47.91 114 THR A CA 1
ATOM 898 C C . THR A 1 114 ? -1.917 4.108 -14.458 1.00 47.91 114 THR A C 1
ATOM 900 O O . THR A 1 114 ? -2.238 5.292 -14.586 1.00 47.91 114 THR A O 1
ATOM 903 N N . GLN A 1 115 ? -0.706 3.626 -14.766 1.00 50.69 115 GLN A N 1
ATOM 904 C CA . GLN A 1 115 ? 0.255 4.426 -15.506 1.00 50.69 115 GLN A CA 1
ATOM 905 C C . GLN A 1 115 ? -0.528 4.946 -16.691 1.00 50.69 115 GLN A C 1
ATOM 907 O O . GLN A 1 115 ? -1.031 4.146 -17.484 1.00 50.69 115 GLN A O 1
ATOM 912 N N . GLN A 1 116 ? -0.753 6.262 -16.704 1.00 52.00 116 GLN A N 1
ATOM 913 C CA . GLN A 1 116 ? -1.495 6.896 -17.768 1.00 52.00 116 GLN A CA 1
ATOM 914 C C . GLN A 1 116 ? -0.793 6.412 -19.033 1.00 52.00 116 GLN A C 1
ATOM 916 O O . GLN A 1 116 ? 0.435 6.569 -19.101 1.00 52.00 116 GLN A O 1
ATOM 921 N N . PRO A 1 117 ? -1.500 5.706 -19.941 1.00 49.75 117 PRO A N 1
ATOM 922 C CA . PRO A 1 117 ? -0.905 5.295 -21.197 1.00 49.75 117 PRO A CA 1
ATOM 923 C C . PRO A 1 117 ? -0.251 6.557 -21.719 1.00 49.75 117 PRO A C 1
ATOM 925 O O . PRO A 1 117 ? -0.921 7.593 -21.734 1.00 49.75 117 PRO A O 1
ATOM 928 N N . TRP A 1 118 ? 1.059 6.509 -21.982 1.00 55.03 118 TRP A N 1
ATOM 929 C CA . TRP A 1 118 ? 1.783 7.607 -22.620 1.00 55.03 118 TRP A CA 1
ATOM 930 C C . TRP A 1 118 ? 0.811 8.239 -23.613 1.00 55.03 118 TRP A C 1
ATOM 932 O O . TRP A 1 118 ? 0.231 7.505 -24.409 1.00 55.03 118 TRP A O 1
ATOM 942 N N . ASP A 1 119 ? 0.483 9.527 -23.466 1.00 60.38 119 ASP A N 1
ATOM 943 C CA . ASP A 1 119 ? -0.554 10.133 -24.304 1.00 60.38 119 ASP A CA 1
ATOM 944 C C . ASP A 1 119 ? -0.250 9.740 -25.750 1.00 60.38 119 ASP A C 1
ATOM 946 O O . ASP A 1 119 ? 0.873 9.947 -26.211 1.00 60.38 119 ASP A O 1
ATOM 950 N N . THR A 1 120 ? -1.187 9.089 -26.446 1.00 67.69 120 THR A N 1
ATOM 951 C CA . THR A 1 120 ? -0.966 8.508 -27.786 1.00 67.69 120 THR A CA 1
ATOM 952 C C . THR A 1 120 ? -0.336 9.520 -28.747 1.00 67.69 120 THR A C 1
ATOM 954 O O . THR A 1 120 ? 0.437 9.157 -29.631 1.00 67.69 120 THR A O 1
ATOM 957 N N . SER A 1 121 ? -0.585 10.806 -28.495 1.00 72.50 121 SER A N 1
ATOM 958 C CA . SER A 1 121 ? 0.065 11.975 -29.084 1.00 72.50 121 SER A CA 1
ATOM 959 C C . SER A 1 121 ? 1.599 11.939 -29.047 1.00 72.50 121 SER A C 1
ATOM 961 O O . SER A 1 121 ? 2.231 12.212 -30.062 1.00 72.50 121 SER A O 1
ATOM 963 N N . MET A 1 122 ? 2.224 11.577 -27.925 1.00 74.12 122 MET A N 1
ATOM 964 C CA . MET A 1 122 ? 3.685 11.529 -27.782 1.00 74.12 122 MET A CA 1
ATOM 965 C C . MET A 1 122 ? 4.308 10.421 -28.632 1.00 74.12 122 MET A C 1
ATOM 967 O O . MET A 1 122 ? 5.345 10.634 -29.256 1.00 74.12 122 MET A O 1
ATOM 971 N N . ILE A 1 123 ? 3.649 9.265 -28.736 1.00 83.25 123 ILE A N 1
ATOM 972 C CA . ILE A 1 123 ? 4.113 8.186 -29.615 1.00 83.25 123 ILE A CA 1
ATOM 973 C C . ILE A 1 123 ? 3.940 8.561 -31.086 1.00 83.25 123 ILE A C 1
ATOM 975 O O . ILE A 1 123 ? 4.877 8.391 -31.866 1.00 83.25 123 ILE A O 1
ATOM 979 N N . VAL A 1 124 ? 2.797 9.136 -31.467 1.00 85.50 124 VAL A N 1
ATOM 980 C CA . VAL A 1 124 ? 2.562 9.587 -32.848 1.00 85.50 124 VAL A CA 1
ATOM 981 C C . VAL A 1 124 ? 3.607 10.626 -33.275 1.00 85.50 124 VAL A C 1
ATOM 983 O O . VAL A 1 124 ? 4.147 10.523 -34.374 1.00 85.50 124 VAL A O 1
ATOM 986 N N . ILE A 1 125 ? 3.974 11.569 -32.402 1.00 88.56 125 ILE A N 1
ATOM 987 C CA . ILE A 1 125 ? 5.010 12.577 -32.686 1.00 88.56 125 ILE A CA 1
ATOM 988 C C . ILE A 1 125 ? 6.385 11.927 -32.916 1.00 88.56 125 ILE A C 1
ATOM 990 O O . ILE A 1 125 ? 7.063 12.258 -33.892 1.00 88.56 125 ILE A O 1
ATOM 994 N N . VAL A 1 126 ? 6.802 10.984 -32.065 1.00 90.19 126 VAL A N 1
ATOM 995 C CA . VAL A 1 126 ? 8.089 10.280 -32.224 1.00 90.19 126 VAL A CA 1
ATOM 996 C C . VAL A 1 126 ? 8.134 9.490 -33.536 1.00 90.19 126 VAL A C 1
ATOM 998 O O . VAL A 1 126 ? 9.126 9.553 -34.260 1.00 90.19 126 VAL A O 1
ATOM 1001 N N . TYR A 1 127 ? 7.048 8.804 -33.900 1.00 93.38 127 TYR A N 1
ATOM 1002 C CA . TYR A 1 127 ? 6.988 8.066 -35.164 1.00 93.38 127 TYR A CA 1
ATOM 1003 C C . TYR A 1 127 ? 7.012 8.990 -36.385 1.00 93.38 127 TYR A C 1
ATOM 1005 O O . TYR A 1 127 ? 7.798 8.768 -37.304 1.00 93.38 127 TYR A O 1
ATOM 1013 N N . VAL A 1 128 ? 6.198 10.049 -36.399 1.00 94.62 128 VAL A N 1
ATOM 1014 C CA . VAL A 1 128 ? 6.142 10.994 -37.527 1.00 94.62 128 VAL A CA 1
ATOM 1015 C C . VAL A 1 128 ? 7.494 11.677 -37.733 1.00 94.62 128 VAL A C 1
ATOM 1017 O O . VAL A 1 128 ? 7.981 11.758 -38.861 1.00 94.62 128 VAL A O 1
ATOM 1020 N N . THR A 1 129 ? 8.143 12.114 -36.653 1.00 93.69 129 THR A N 1
ATOM 1021 C CA . THR A 1 129 ? 9.471 12.740 -36.734 1.00 93.69 129 THR A CA 1
ATOM 1022 C C . THR A 1 129 ? 10.533 11.771 -37.250 1.00 93.69 129 THR A C 1
ATOM 1024 O O . THR A 1 129 ? 11.317 12.147 -38.118 1.00 93.69 129 THR A O 1
ATOM 1027 N N . PHE A 1 130 ? 10.530 10.516 -36.804 1.00 94.94 130 PHE A N 1
ATOM 1028 C CA . PHE A 1 130 ? 11.476 9.505 -37.277 1.00 94.94 130 PHE A CA 1
ATOM 1029 C C . PHE A 1 130 ? 11.319 9.197 -38.776 1.00 94.94 130 PHE A C 1
ATOM 1031 O O . PHE A 1 130 ? 12.311 9.159 -39.507 1.00 94.94 130 PHE A O 1
ATOM 1038 N N . ILE A 1 131 ? 10.080 9.056 -39.262 1.00 95.75 131 ILE A N 1
ATOM 1039 C CA . ILE A 1 131 ? 9.795 8.824 -40.687 1.00 95.75 131 ILE A CA 1
ATOM 1040 C C . ILE A 1 131 ? 10.247 10.010 -41.548 1.00 95.75 131 ILE A C 1
ATOM 1042 O O . ILE A 1 131 ? 10.872 9.807 -42.591 1.00 95.75 131 ILE A O 1
ATOM 1046 N N . LEU A 1 132 ? 9.996 11.243 -41.097 1.00 95.38 132 LEU A N 1
ATOM 1047 C CA . LEU A 1 132 ? 10.461 12.447 -41.789 1.00 95.38 132 LEU A CA 1
ATOM 1048 C C . LEU A 1 132 ? 11.994 12.516 -41.849 1.00 95.38 132 LEU A C 1
ATOM 1050 O O . LEU A 1 132 ? 12.548 12.815 -42.904 1.00 95.38 132 LEU A O 1
ATOM 1054 N N . GLN A 1 133 ? 12.691 12.186 -40.757 1.00 95.38 133 GLN A N 1
ATOM 1055 C CA . GLN A 1 133 ? 14.158 12.179 -40.720 1.00 95.38 133 GLN A CA 1
ATOM 1056 C C . GLN A 1 133 ? 14.751 11.138 -41.679 1.00 95.38 133 GLN A C 1
ATOM 1058 O O . GLN A 1 133 ? 15.640 11.468 -42.465 1.00 95.38 133 GLN A O 1
ATOM 1063 N N . ILE A 1 134 ? 14.228 9.907 -41.684 1.00 96.25 134 ILE A N 1
ATOM 1064 C CA . ILE A 1 134 ? 14.672 8.863 -42.623 1.00 96.25 134 ILE A CA 1
ATOM 1065 C C . ILE A 1 134 ? 14.417 9.287 -44.070 1.00 96.25 134 ILE A C 1
ATOM 1067 O O . ILE A 1 134 ? 15.300 9.131 -44.915 1.00 96.25 134 ILE A O 1
ATOM 1071 N N . GLY A 1 135 ? 13.239 9.847 -44.358 1.00 95.56 135 GLY A N 1
ATOM 1072 C CA . GLY A 1 135 ? 12.898 10.353 -45.687 1.00 95.56 135 GLY A CA 1
ATOM 1073 C C . GLY A 1 135 ? 13.876 11.429 -46.161 1.00 95.56 135 GLY A C 1
ATOM 1074 O O . GLY A 1 135 ? 14.427 11.323 -47.257 1.00 95.56 135 GLY A O 1
ATOM 1075 N N . CYS A 1 136 ? 14.165 12.420 -45.314 1.00 95.81 136 CYS A N 1
ATOM 1076 C CA . CYS A 1 136 ? 15.132 13.478 -45.605 1.00 95.81 136 CYS A CA 1
ATOM 1077 C C . CYS A 1 136 ? 16.541 12.923 -45.853 1.00 95.81 136 CYS A C 1
ATOM 1079 O O . CYS A 1 136 ? 17.166 13.272 -46.855 1.00 95.81 136 CYS A O 1
ATOM 1081 N N . ILE A 1 137 ? 17.028 12.023 -44.993 1.00 95.25 137 ILE A N 1
ATOM 1082 C CA . ILE A 1 137 ? 18.339 11.380 -45.163 1.00 95.25 137 ILE A CA 1
ATOM 1083 C C . ILE A 1 137 ? 18.378 10.595 -46.481 1.00 95.25 137 ILE A C 1
ATOM 1085 O O . ILE A 1 137 ? 19.337 10.717 -47.243 1.00 95.25 137 ILE A O 1
ATOM 1089 N N . GLY A 1 138 ? 17.320 9.845 -46.799 1.00 93.81 138 GLY A N 1
ATOM 1090 C CA . GLY A 1 138 ? 17.190 9.113 -48.058 1.00 93.81 138 GLY A CA 1
ATOM 1091 C C . GLY A 1 138 ? 17.255 10.028 -49.282 1.00 93.81 138 GLY A C 1
ATOM 1092 O O . GLY A 1 138 ? 18.018 9.758 -50.208 1.00 93.81 138 GLY A O 1
ATOM 1093 N N . ILE A 1 139 ? 16.524 11.147 -49.270 1.00 94.19 139 ILE A N 1
ATOM 1094 C CA . ILE A 1 139 ? 16.539 12.146 -50.350 1.00 94.19 139 ILE A CA 1
ATOM 1095 C C . ILE A 1 139 ? 17.934 12.759 -50.509 1.00 94.19 139 ILE A C 1
ATOM 1097 O O . ILE A 1 139 ? 18.438 12.839 -51.629 1.00 94.19 139 ILE A O 1
ATOM 1101 N N . VAL A 1 140 ? 18.597 13.137 -49.413 1.00 92.75 140 VAL A N 1
ATOM 1102 C CA . VAL A 1 140 ? 19.967 13.676 -49.449 1.00 92.75 140 VAL A CA 1
ATOM 1103 C C . VAL A 1 140 ? 20.937 12.650 -50.037 1.00 92.75 140 VAL A C 1
ATOM 1105 O O . VAL A 1 140 ? 21.716 12.985 -50.928 1.00 92.75 140 VAL A O 1
ATOM 1108 N N . VAL A 1 141 ? 20.856 11.384 -49.619 1.00 91.50 141 VAL A N 1
ATOM 1109 C CA . VAL A 1 141 ? 21.680 10.299 -50.173 1.00 91.50 141 VAL A CA 1
ATOM 1110 C C . VAL A 1 141 ? 21.404 10.097 -51.663 1.00 91.50 141 VAL A C 1
ATOM 1112 O O . VAL A 1 141 ? 22.349 9.912 -52.428 1.00 91.50 141 VAL A O 1
ATOM 1115 N N . LEU A 1 142 ? 20.144 10.167 -52.104 1.00 89.81 142 LEU A N 1
ATOM 1116 C CA . LEU A 1 142 ? 19.778 10.083 -53.521 1.00 89.81 142 LEU A CA 1
ATOM 1117 C C . LEU A 1 142 ? 20.309 11.273 -54.326 1.00 89.81 142 LEU A C 1
ATOM 1119 O O . LEU A 1 142 ? 20.821 11.066 -55.423 1.00 89.81 142 LEU A O 1
ATOM 1123 N N . ILE A 1 143 ? 20.254 12.494 -53.788 1.00 87.94 143 ILE A N 1
ATOM 1124 C CA . ILE A 1 143 ? 20.826 13.691 -54.421 1.00 87.94 143 ILE A CA 1
ATOM 1125 C C . ILE A 1 143 ? 22.347 13.560 -54.529 1.00 87.94 143 ILE A C 1
ATOM 1127 O O . ILE A 1 143 ? 22.904 13.806 -55.595 1.00 87.94 143 ILE A O 1
ATOM 1131 N N . VAL A 1 144 ? 23.031 13.116 -53.471 1.00 85.75 144 VAL A N 1
ATOM 1132 C CA . VAL A 1 144 ? 24.488 12.891 -53.486 1.00 85.75 144 VAL A CA 1
ATOM 1133 C C . VAL A 1 144 ? 24.861 11.764 -54.454 1.00 85.75 144 VAL A C 1
ATOM 1135 O O . VAL A 1 144 ? 25.839 11.878 -55.193 1.00 85.75 144 VAL A O 1
ATOM 1138 N N . ARG A 1 145 ? 24.071 10.684 -54.510 1.00 81.38 145 ARG A N 1
ATOM 1139 C CA . ARG A 1 145 ? 24.252 9.591 -55.478 1.00 81.38 145 ARG A CA 1
ATOM 1140 C C . ARG A 1 145 ? 23.935 10.001 -56.912 1.00 81.38 145 ARG A C 1
ATOM 1142 O O . ARG A 1 145 ? 24.573 9.457 -57.797 1.00 81.38 145 ARG A O 1
ATOM 1149 N N . ARG A 1 146 ? 23.016 10.943 -57.151 1.00 77.06 146 ARG A N 1
ATOM 1150 C CA . ARG A 1 146 ? 22.735 11.523 -58.480 1.00 77.06 146 ARG A CA 1
ATOM 1151 C C . ARG A 1 146 ? 23.734 12.602 -58.898 1.00 77.06 146 ARG A C 1
ATOM 1153 O O . ARG A 1 146 ? 23.969 12.747 -60.088 1.00 77.06 146 ARG A O 1
ATOM 1160 N N . LYS A 1 147 ? 24.355 13.318 -57.955 1.00 72.00 147 LYS A N 1
ATOM 1161 C CA . LYS A 1 147 ? 25.456 14.257 -58.240 1.00 72.00 147 LYS A CA 1
ATOM 1162 C C . LYS A 1 147 ? 26.786 13.548 -58.517 1.00 72.00 147 LYS A C 1
ATOM 1164 O O . LYS A 1 147 ? 27.563 14.033 -59.329 1.00 72.00 147 LYS A O 1
ATOM 1169 N N . ARG A 1 148 ? 27.043 12.385 -57.904 1.00 62.69 148 ARG A N 1
ATOM 1170 C CA . ARG A 1 148 ? 28.247 11.575 -58.181 1.00 62.69 148 ARG A CA 1
ATOM 1171 C C . ARG A 1 148 ? 28.473 11.183 -59.661 1.00 62.69 148 ARG A C 1
ATOM 1173 O O . ARG A 1 148 ? 29.616 11.300 -60.089 1.00 62.69 148 ARG A O 1
ATOM 1180 N N . PRO A 1 149 ? 27.467 10.761 -60.452 1.00 58.19 149 PRO A N 1
ATOM 1181 C CA . PRO A 1 149 ? 27.664 10.344 -61.842 1.00 58.19 149 PRO A CA 1
ATOM 1182 C C . PRO A 1 149 ? 27.876 11.490 -62.841 1.00 58.19 149 PRO A C 1
ATOM 1184 O O . PRO A 1 149 ? 28.214 11.201 -63.982 1.00 58.19 149 PRO A O 1
ATOM 1187 N N . LEU A 1 150 ? 27.702 12.766 -62.460 1.00 55.59 150 LEU A N 1
ATOM 1188 C CA . LEU A 1 150 ? 27.946 13.888 -63.382 1.00 55.59 150 LEU A CA 1
ATOM 1189 C C . LEU A 1 150 ? 29.359 14.482 -63.263 1.00 55.59 150 LEU A C 1
ATOM 1191 O O . LEU A 1 150 ? 29.847 15.077 -64.216 1.00 55.59 150 LEU A O 1
ATOM 1195 N N . ASN A 1 151 ? 30.041 14.287 -62.129 1.00 57.19 151 ASN A N 1
ATOM 1196 C CA . ASN A 1 151 ? 31.382 14.844 -61.908 1.00 57.19 151 ASN A CA 1
ATOM 1197 C C . ASN A 1 151 ? 32.520 13.905 -62.347 1.00 57.19 151 ASN A C 1
ATOM 1199 O O . ASN A 1 151 ? 33.667 14.323 -62.363 1.00 57.19 151 ASN A O 1
ATOM 1203 N N . THR A 1 152 ? 32.228 12.652 -62.709 1.00 57.59 152 THR A N 1
ATOM 1204 C CA . THR A 1 152 ? 33.239 11.664 -63.143 1.00 57.59 152 THR A CA 1
ATOM 1205 C C . THR A 1 152 ? 33.440 11.602 -64.662 1.00 57.59 152 THR A C 1
ATOM 1207 O O . THR A 1 152 ? 34.248 10.807 -65.122 1.00 57.59 152 THR A O 1
ATOM 1210 N N . MET A 1 153 ? 32.747 12.438 -65.448 1.00 50.28 153 MET A N 1
ATOM 1211 C CA . MET A 1 153 ? 32.909 12.507 -66.914 1.00 50.28 153 MET A CA 1
ATOM 1212 C C . MET A 1 153 ? 33.586 13.796 -67.422 1.00 50.28 153 MET A C 1
ATOM 1214 O O . MET A 1 153 ? 33.636 14.017 -68.625 1.00 50.28 153 MET A O 1
ATOM 1218 N N . MET A 1 154 ? 34.123 14.640 -66.534 1.00 57.41 154 MET A N 1
ATOM 1219 C CA . MET A 1 154 ? 34.887 15.852 -66.897 1.00 57.41 154 MET A CA 1
ATOM 1220 C C . MET A 1 154 ? 36.358 15.802 -66.443 1.00 57.41 154 MET A C 1
ATOM 1222 O O . MET A 1 154 ? 36.998 16.839 -66.332 1.00 57.41 154 MET A O 1
ATOM 1226 N N . GLU A 1 155 ? 36.906 14.609 -66.187 1.00 54.59 155 GLU A N 1
ATOM 1227 C CA . GLU A 1 155 ? 38.324 14.431 -65.813 1.00 54.59 155 GLU A CA 1
ATOM 1228 C C . GLU A 1 155 ? 39.055 13.391 -66.687 1.00 54.59 155 GLU A C 1
ATOM 1230 O O . GLU A 1 155 ? 40.078 12.832 -66.304 1.00 54.59 155 GLU A O 1
ATOM 1235 N N . THR A 1 156 ? 38.537 13.132 -67.890 1.00 52.41 156 THR A N 1
ATOM 1236 C CA . THR A 1 156 ? 39.248 12.404 -68.952 1.00 52.41 156 THR A CA 1
ATOM 1237 C C . THR A 1 156 ? 39.062 13.150 -70.268 1.00 52.41 156 THR A C 1
ATOM 1239 O O . THR A 1 156 ? 38.125 12.871 -71.018 1.00 52.41 156 THR A O 1
ATOM 1242 N N . GLY A 1 157 ? 39.923 14.136 -70.505 1.00 45.16 157 GLY A N 1
ATOM 1243 C CA . GLY A 1 157 ? 39.983 14.945 -71.721 1.00 45.16 157 GLY A CA 1
ATOM 1244 C C . GLY A 1 157 ? 41.130 15.929 -71.637 1.00 45.16 157 GLY A C 1
ATOM 1245 O O . GLY A 1 157 ? 40.999 16.868 -70.825 1.00 45.16 157 GLY A O 1
#

Sequence (157 aa):
MNGTLHEYDRLRVPTPSAERFSFIYLTVKFTPRPTCLDYKNCASCLSYPSTSNLTCSWCPSANLCSKGEDWYRPIWVKNNCDKEAIKKSQSCSKTMLKPRRTTPQPEPTGGPPTQQPWDTSMIVIVYVTFILQIGCIGIVVLIVRRKRPLNTMMETG

InterPro domains:
  IPR031152 Plexin domain-containing protein [PTHR13055] (4-107)

Organism: NCBI:txid428564

Foldseek 3Di:
DDDDDDDDDDDDDDDDDPPDDDPDDDDDDDDDDDALQVDQALLVSQVDPDPDPYQWWADPQLSGIHPCPDPCVVVCVVSVVVPRTHRHNVCRVVRPPDPDPDPPDPDPPPDPPPPPPPPVVVVVVVVVVVVVVVVVVVVVVVVVVVVVVVVVPPPPD